Protein AF-I1BTW8-F1 (afdb_monomer)

Radius of gyration: 15.18 Å; Cα contacts (8 Å, |Δi|>4): 112; chains: 1; bounding box: 25×21×52 Å

Structure (mmCIF, N/CA/C/O backbone):
data_AF-I1BTW8-F1
#
_entry.id   AF-I1BTW8-F1
#
loop_
_atom_site.group_PDB
_atom_site.id
_atom_site.type_symbol
_atom_site.label_atom_id
_atom_site.label_alt_id
_atom_site.label_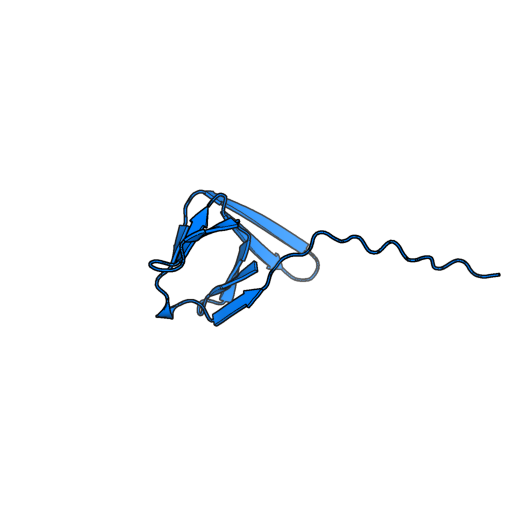comp_id
_atom_site.label_asym_id
_atom_site.label_entity_id
_atom_site.label_seq_id
_atom_site.pdbx_PDB_ins_code
_atom_site.Cartn_x
_atom_site.Cartn_y
_atom_site.Cartn_z
_atom_site.occupancy
_atom_site.B_iso_or_equiv
_atom_site.auth_seq_id
_atom_site.auth_comp_id
_atom_site.auth_asym_id
_atom_site.auth_atom_id
_atom_site.pdbx_PDB_model_num
ATOM 1 N N . MET A 1 1 ? 5.730 1.097 2.676 1.00 84.50 1 MET A N 1
ATOM 2 C CA . MET A 1 1 ? 4.335 1.565 2.622 1.00 84.50 1 MET A CA 1
ATOM 3 C C . MET A 1 1 ? 4.275 2.772 1.712 1.00 84.50 1 MET A C 1
ATOM 5 O O . MET A 1 1 ? 5.105 3.666 1.835 1.00 84.50 1 MET A O 1
ATOM 9 N N . VAL A 1 2 ? 3.310 2.775 0.803 1.00 85.75 2 VAL A N 1
ATOM 10 C CA . VAL A 1 2 ? 3.024 3.860 -0.132 1.00 85.75 2 VAL A CA 1
ATOM 11 C C . VAL A 1 2 ? 1.626 4.372 0.168 1.00 85.75 2 VAL A C 1
ATOM 13 O O . VAL A 1 2 ? 0.689 3.577 0.272 1.00 85.75 2 VAL A O 1
ATOM 16 N N . VAL A 1 3 ? 1.486 5.685 0.321 1.00 86.75 3 VAL A N 1
ATOM 17 C CA . VAL A 1 3 ? 0.177 6.332 0.456 1.00 86.75 3 VAL A CA 1
ATOM 18 C C . VAL A 1 3 ? -0.114 7.090 -0.828 1.00 86.75 3 VAL A C 1
ATOM 20 O O . VAL A 1 3 ? 0.684 7.921 -1.270 1.00 86.75 3 VAL A O 1
ATOM 23 N N . LEU A 1 4 ? -1.249 6.762 -1.431 1.00 86.38 4 LEU A N 1
ATOM 24 C CA . LEU A 1 4 ? -1.763 7.420 -2.621 1.00 86.38 4 LEU A CA 1
ATOM 25 C C . LEU A 1 4 ? -2.635 8.625 -2.240 1.00 86.38 4 LEU A C 1
ATOM 27 O O . LEU A 1 4 ? -3.152 8.717 -1.124 1.00 86.38 4 LEU A O 1
ATOM 31 N N . ARG A 1 5 ? -2.829 9.547 -3.188 1.00 84.81 5 ARG A N 1
ATOM 32 C CA . ARG A 1 5 ? -3.676 10.744 -3.005 1.00 84.81 5 ARG A CA 1
ATOM 33 C C . ARG A 1 5 ? -5.146 10.414 -2.723 1.00 84.81 5 ARG A C 1
ATOM 35 O O . ARG A 1 5 ? -5.835 11.202 -2.089 1.00 84.81 5 ARG A O 1
ATOM 42 N N . ASP A 1 6 ? -5.603 9.246 -3.158 1.00 83.44 6 ASP A N 1
ATOM 43 C CA . ASP A 1 6 ? -6.942 8.719 -2.878 1.00 83.44 6 ASP A CA 1
ATOM 44 C C . ASP A 1 6 ? -7.100 8.173 -1.441 1.00 83.44 6 ASP A C 1
ATOM 46 O O . ASP A 1 6 ? -8.182 7.731 -1.060 1.00 83.44 6 ASP A O 1
ATOM 50 N N . GLY A 1 7 ? -6.039 8.207 -0.624 1.00 84.44 7 GLY A N 1
ATOM 51 C CA . GLY A 1 7 ? -6.037 7.728 0.759 1.00 84.44 7 GLY A CA 1
ATOM 52 C C . GLY A 1 7 ? -5.783 6.225 0.908 1.00 84.44 7 GLY A C 1
ATOM 53 O O . GLY A 1 7 ? -5.726 5.724 2.043 1.00 84.44 7 GLY A O 1
ATOM 54 N N . ARG A 1 8 ? -5.585 5.501 -0.203 1.00 87.75 8 ARG A N 1
ATOM 55 C CA . ARG A 1 8 ? -5.252 4.074 -0.184 1.00 87.75 8 ARG A CA 1
ATOM 56 C C . ARG A 1 8 ? -3.829 3.871 0.314 1.00 87.75 8 ARG A C 1
ATOM 58 O O . ARG A 1 8 ? -2.908 4.623 -0.012 1.00 87.75 8 ARG A O 1
ATOM 65 N N . LYS A 1 9 ? -3.660 2.823 1.117 1.00 89.19 9 LYS A N 1
ATOM 66 C CA . LYS A 1 9 ? -2.373 2.429 1.693 1.00 89.19 9 LYS A CA 1
ATOM 67 C C . LYS A 1 9 ? -1.944 1.128 1.038 1.00 89.19 9 LYS A C 1
ATOM 69 O O . LYS A 1 9 ? -2.575 0.089 1.222 1.00 89.19 9 LYS A O 1
ATOM 74 N N . LEU A 1 10 ? -0.880 1.210 0.252 1.00 89.25 10 LEU A N 1
ATOM 75 C CA . LEU A 1 10 ? -0.294 0.080 -0.451 1.00 89.25 10 LEU A CA 1
ATOM 76 C C . LEU A 1 10 ? 0.983 -0.356 0.265 1.00 89.25 10 LEU A C 1
ATOM 78 O O . LEU A 1 10 ? 1.834 0.452 0.646 1.00 89.25 10 LEU A O 1
ATOM 82 N N . ILE A 1 11 ? 1.125 -1.656 0.450 1.00 89.19 11 ILE A N 1
ATOM 83 C CA . ILE A 1 11 ? 2.313 -2.294 1.001 1.00 89.19 11 ILE A CA 1
ATOM 84 C C . ILE A 1 11 ? 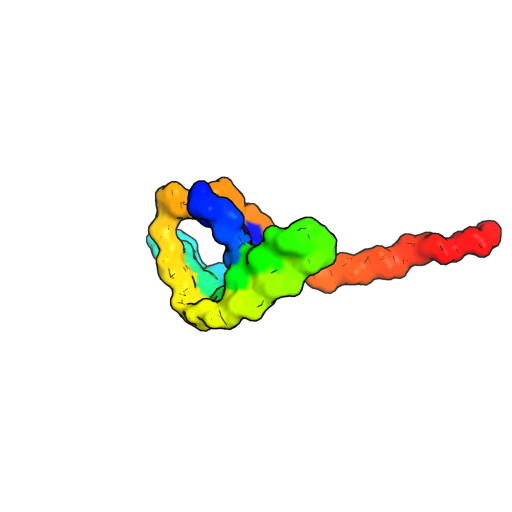2.839 -3.218 -0.084 1.00 89.19 11 ILE A C 1
ATOM 86 O O . ILE A 1 11 ? 2.105 -4.062 -0.570 1.00 89.19 11 ILE A O 1
ATOM 90 N N . GLY A 1 12 ? 4.087 -3.047 -0.496 1.00 88.62 12 GLY A N 1
ATOM 91 C CA . GLY A 1 12 ? 4.683 -3.876 -1.535 1.00 88.62 12 GLY A CA 1
ATOM 92 C C . GLY A 1 12 ? 6.154 -3.551 -1.710 1.00 88.62 12 GLY A C 1
ATOM 93 O O . GLY A 1 12 ? 6.666 -2.596 -1.113 1.00 88.62 12 GLY A O 1
ATOM 94 N N . THR A 1 13 ? 6.823 -4.343 -2.537 1.00 86.56 13 THR A N 1
ATOM 95 C CA . THR A 1 13 ? 8.240 -4.164 -2.839 1.00 86.56 13 THR A CA 1
ATOM 96 C C . THR A 1 13 ? 8.384 -3.260 -4.053 1.00 86.56 13 THR A C 1
ATOM 98 O O . THR A 1 13 ? 7.909 -3.581 -5.143 1.00 86.56 13 THR A O 1
ATOM 101 N N . LEU A 1 14 ? 9.046 -2.117 -3.873 1.00 84.88 14 LEU A N 1
ATOM 102 C CA . LEU A 1 14 ? 9.377 -1.219 -4.976 1.00 84.88 14 LEU A CA 1
ATOM 103 C C . LEU A 1 14 ? 10.466 -1.870 -5.843 1.00 84.88 14 LEU A C 1
ATOM 105 O O . LEU A 1 14 ? 11.544 -2.184 -5.343 1.00 84.88 14 LEU A O 1
ATOM 109 N N . ARG A 1 15 ? 10.186 -2.086 -7.132 1.00 83.50 15 ARG A N 1
ATOM 110 C CA . ARG A 1 15 ? 11.129 -2.701 -8.088 1.00 83.50 15 ARG A CA 1
ATOM 111 C C . ARG A 1 15 ? 11.770 -1.688 -9.027 1.00 83.50 15 ARG A C 1
ATOM 113 O O . ARG A 1 15 ? 12.876 -1.921 -9.507 1.00 83.50 15 ARG A O 1
ATOM 120 N N . SER A 1 16 ? 11.087 -0.587 -9.328 1.00 79.69 16 SER A N 1
ATOM 121 C CA . SER A 1 16 ? 11.573 0.431 -10.268 1.00 79.69 16 SER A CA 1
ATOM 122 C C . SER A 1 16 ? 10.971 1.798 -9.951 1.00 79.69 16 SER A C 1
ATOM 124 O O . SER A 1 16 ? 9.851 1.871 -9.450 1.00 79.69 16 SER A O 1
ATOM 126 N N . PHE A 1 17 ? 11.734 2.862 -10.220 1.00 68.94 17 PHE A N 1
ATOM 127 C CA . PHE A 1 17 ? 11.383 4.259 -9.924 1.00 68.94 17 PHE A CA 1
ATOM 128 C C . PHE A 1 17 ? 10.963 5.055 -11.173 1.00 68.94 17 PHE A C 1
ATOM 130 O O . PHE A 1 17 ? 10.087 5.905 -11.077 1.00 68.94 17 PHE A O 1
ATOM 137 N N . ASP A 1 18 ? 11.540 4.749 -12.343 1.00 66.81 18 ASP A N 1
ATOM 138 C CA . ASP A 1 18 ? 11.306 5.477 -13.609 1.00 66.81 18 AS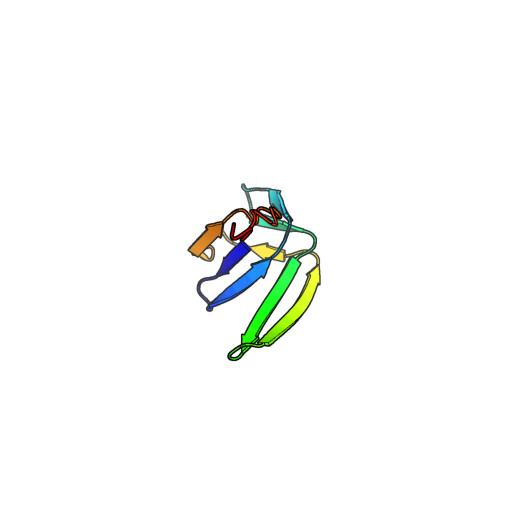P A CA 1
ATOM 139 C C . ASP A 1 18 ? 9.826 5.442 -14.054 1.00 66.81 18 ASP A C 1
ATOM 141 O O . ASP A 1 18 ? 9.250 6.406 -14.551 1.00 66.81 18 ASP A O 1
ATOM 145 N N . GLN A 1 19 ? 9.155 4.343 -13.721 1.00 66.12 19 GLN A N 1
ATOM 146 C CA . GLN A 1 19 ? 7.718 4.272 -13.485 1.00 66.12 19 GLN A CA 1
ATOM 147 C C . GLN A 1 19 ? 7.599 3.543 -12.149 1.00 66.12 19 GLN A C 1
ATOM 149 O O . GLN A 1 19 ? 8.153 2.454 -12.036 1.00 66.12 19 GLN A O 1
ATOM 154 N N . PHE A 1 20 ? 6.989 4.121 -11.112 1.00 74.50 20 PHE A N 1
ATOM 155 C CA . PHE A 1 20 ? 6.945 3.487 -9.789 1.00 74.50 20 PHE A CA 1
ATOM 156 C C . PHE A 1 20 ? 6.214 2.135 -9.868 1.00 74.50 20 PHE A C 1
ATOM 158 O O . PHE A 1 20 ? 4.982 2.075 -9.842 1.00 74.50 20 PHE A O 1
ATOM 165 N N . VAL A 1 21 ? 6.980 1.046 -9.986 1.00 83.62 21 VAL A N 1
ATOM 166 C CA . VAL A 1 21 ? 6.465 -0.324 -10.075 1.00 83.62 21 VAL A CA 1
ATOM 167 C C . VAL A 1 21 ? 6.553 -0.950 -8.700 1.00 83.62 21 VAL A C 1
ATOM 169 O O . VAL A 1 21 ? 7.650 -1.149 -8.166 1.00 83.62 21 VAL A O 1
ATOM 172 N N . LEU A 1 22 ? 5.397 -1.303 -8.148 1.00 87.19 22 LEU A N 1
ATOM 173 C CA . LEU A 1 22 ? 5.329 -2.138 -6.963 1.00 87.19 22 LEU A CA 1
ATOM 174 C C . LEU A 1 22 ? 4.949 -3.562 -7.358 1.00 87.19 22 LEU A C 1
ATOM 176 O O . LEU A 1 22 ? 3.968 -3.800 -8.066 1.00 87.19 22 LEU A O 1
ATOM 180 N N . GLN A 1 23 ? 5.737 -4.504 -6.864 1.00 86.88 23 GLN A N 1
ATOM 181 C CA . GLN A 1 23 ? 5.474 -5.929 -6.968 1.00 86.88 23 GLN A CA 1
ATOM 182 C C . GLN A 1 23 ? 4.921 -6.445 -5.636 1.00 86.88 23 GLN A C 1
ATOM 184 O O . GLN A 1 23 ? 5.199 -5.864 -4.582 1.00 86.88 23 GLN A O 1
ATOM 189 N N . ASP A 1 24 ? 4.136 -7.523 -5.703 1.00 87.94 24 ASP A N 1
ATOM 190 C CA . ASP A 1 24 ? 3.561 -8.212 -4.543 1.00 87.94 24 ASP A CA 1
ATOM 191 C C . ASP A 1 24 ? 2.827 -7.243 -3.607 1.00 87.94 24 ASP A C 1
ATOM 193 O O . ASP A 1 24 ? 3.000 -7.224 -2.390 1.00 87.94 24 ASP A O 1
ATOM 197 N N . THR A 1 25 ? 2.014 -6.380 -4.220 1.00 89.25 25 THR A N 1
ATOM 198 C CA . THR A 1 25 ? 1.258 -5.352 -3.517 1.00 89.25 25 THR A CA 1
ATOM 199 C C . THR A 1 25 ? 0.059 -5.912 -2.777 1.00 89.25 25 THR A C 1
ATOM 201 O O . THR A 1 25 ? -0.757 -6.666 -3.315 1.00 89.25 25 THR A O 1
ATOM 204 N N . ILE A 1 26 ? -0.065 -5.459 -1.538 1.00 91.25 26 ILE A N 1
ATOM 205 C CA . ILE A 1 26 ? -1.187 -5.668 -0.642 1.00 91.25 26 ILE A CA 1
ATOM 206 C C . ILE A 1 26 ? -1.769 -4.294 -0.334 1.00 91.25 26 ILE A C 1
ATOM 208 O O . ILE A 1 26 ? -1.081 -3.380 0.128 1.00 91.25 26 ILE A O 1
ATOM 212 N N . GLU A 1 27 ? -3.053 -4.142 -0.609 1.00 91.25 27 GLU A N 1
ATOM 213 C CA . GLU A 1 27 ? -3.820 -2.981 -0.197 1.00 91.25 27 GLU A CA 1
ATOM 214 C C . GLU A 1 27 ? -4.331 -3.211 1.223 1.00 91.25 27 GLU A C 1
ATOM 216 O O . GLU A 1 27 ? -5.093 -4.148 1.461 1.00 91.25 27 GLU A O 1
ATOM 221 N N . ARG A 1 28 ? -3.905 -2.361 2.162 1.00 89.50 28 ARG A N 1
ATOM 222 C CA . ARG A 1 28 ? -4.315 -2.447 3.563 1.00 89.50 28 ARG A CA 1
ATOM 223 C C . ARG A 1 28 ? -5.343 -1.372 3.888 1.00 89.50 28 ARG A C 1
ATOM 225 O O . ARG A 1 28 ? -5.038 -0.176 3.884 1.00 89.50 28 ARG A O 1
ATOM 232 N N . ILE A 1 29 ? -6.555 -1.803 4.218 1.00 90.38 29 ILE A N 1
ATOM 233 C CA . ILE A 1 29 ? -7.666 -0.936 4.620 1.00 90.38 29 ILE A CA 1
ATOM 234 C C . ILE A 1 29 ? -7.776 -0.978 6.141 1.00 90.38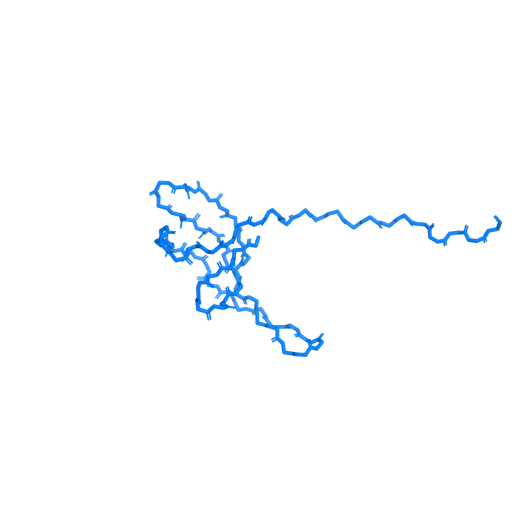 29 ILE A C 1
ATOM 236 O O . ILE A 1 29 ? -7.880 -2.050 6.728 1.00 90.38 29 ILE A O 1
ATOM 240 N N . TYR A 1 30 ? -7.764 0.190 6.780 1.00 88.69 30 TYR A N 1
ATOM 241 C CA . TYR A 1 30 ? -7.907 0.318 8.230 1.00 88.69 30 TYR A CA 1
ATOM 242 C C . TYR A 1 30 ? -9.324 0.780 8.574 1.00 88.69 30 TYR A C 1
ATOM 244 O O . TYR A 1 30 ? -9.781 1.794 8.044 1.00 88.69 30 TYR A O 1
ATOM 252 N N . VAL A 1 31 ? -9.996 0.063 9.475 1.00 89.12 31 VAL A N 1
ATOM 253 C CA . VAL A 1 31 ? -11.323 0.406 10.005 1.00 89.12 31 VAL A CA 1
ATOM 254 C C . VAL A 1 31 ? -11.254 0.350 11.531 1.00 89.12 31 VAL A C 1
ATOM 256 O O . VAL A 1 31 ? -11.234 -0.724 12.132 1.00 89.12 31 VAL A O 1
ATOM 259 N N . GLY A 1 32 ? -11.174 1.519 12.171 1.00 88.81 32 GLY A N 1
ATOM 260 C CA . GLY A 1 32 ? -11.000 1.619 13.622 1.00 88.81 32 GLY A CA 1
ATOM 261 C C . GLY A 1 32 ? -9.690 0.975 14.089 1.00 88.81 32 GLY A C 1
ATOM 262 O O . GLY A 1 32 ? -8.612 1.436 13.726 1.00 88.81 32 GLY A O 1
ATOM 263 N N . GLN A 1 33 ? -9.796 -0.085 14.895 1.00 89.12 33 GLN A N 1
ATOM 264 C CA . GLN A 1 33 ? -8.661 -0.869 15.412 1.00 89.12 33 GLN A CA 1
ATOM 265 C C . GLN A 1 33 ? -8.365 -2.129 14.578 1.00 89.12 33 GLN A C 1
ATOM 267 O O . GLN A 1 33 ? -7.470 -2.903 14.913 1.00 89.12 33 GLN A O 1
ATOM 272 N N . CYS A 1 34 ? -9.118 -2.358 13.502 1.00 89.06 34 CYS A N 1
ATOM 273 C CA . CYS A 1 34 ? -8.966 -3.521 12.637 1.00 89.06 34 CYS A CA 1
ATOM 274 C C . CYS A 1 34 ? -8.343 -3.119 11.297 1.00 89.06 34 CYS A C 1
ATOM 276 O O . CYS A 1 34 ? -8.502 -1.989 10.827 1.00 89.06 34 CYS A O 1
ATOM 278 N N . TYR A 1 35 ? -7.653 -4.064 10.663 1.00 89.50 35 TYR A N 1
ATOM 279 C CA . TYR A 1 35 ? -7.152 -3.917 9.302 1.00 89.50 35 TYR A CA 1
ATOM 280 C C . TYR A 1 35 ? -7.562 -5.123 8.456 1.00 89.50 35 TYR A C 1
ATOM 282 O O . TYR A 1 35 ? -7.677 -6.236 8.966 1.00 89.50 35 TYR A O 1
ATOM 290 N N . GLY A 1 36 ? -7.804 -4.881 7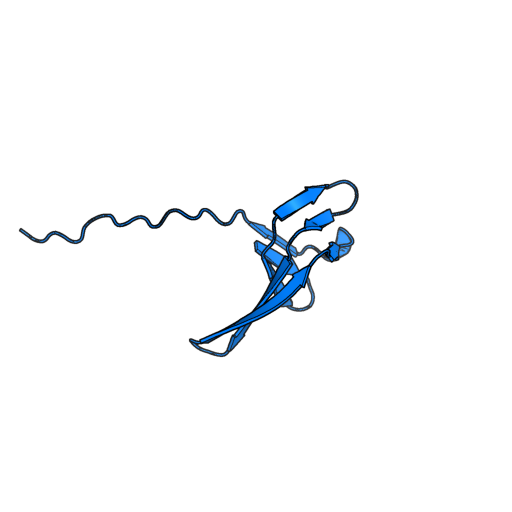.172 1.00 91.50 36 GLY A N 1
ATOM 291 C CA . GLY A 1 36 ? -8.054 -5.903 6.163 1.00 91.50 36 GLY A CA 1
ATOM 292 C C . GLY A 1 36 ? -7.059 -5.762 5.019 1.00 91.50 36 GLY A C 1
ATOM 293 O O . GLY A 1 36 ? -6.770 -4.645 4.588 1.00 91.50 36 GLY A O 1
ATOM 294 N N . ASP A 1 37 ? -6.556 -6.896 4.539 1.00 92.56 37 ASP A N 1
ATOM 295 C CA . ASP A 1 37 ? -5.535 -6.971 3.497 1.00 92.56 37 ASP A CA 1
ATOM 296 C C . ASP A 1 37 ? -6.132 -7.553 2.212 1.00 92.56 37 ASP A C 1
ATOM 298 O O . ASP A 1 37 ? -6.723 -8.633 2.223 1.00 92.56 37 ASP A O 1
ATOM 302 N N . ILE A 1 38 ? -5.973 -6.838 1.097 1.00 91.12 38 ILE A N 1
ATOM 303 C CA . ILE A 1 38 ? -6.437 -7.264 -0.227 1.00 91.12 38 ILE A CA 1
ATOM 304 C C . ILE A 1 38 ? -5.215 -7.439 -1.139 1.00 91.12 38 ILE A C 1
ATOM 306 O O . ILE A 1 38 ? -4.530 -6.452 -1.427 1.00 91.12 38 ILE A O 1
ATOM 310 N N . PRO A 1 39 ? -4.925 -8.658 -1.630 1.00 90.75 39 PRO A N 1
ATOM 311 C CA . PRO A 1 39 ? -3.831 -8.871 -2.569 1.00 90.75 39 PRO A CA 1
ATOM 312 C C . PRO A 1 39 ? -4.169 -8.243 -3.928 1.00 90.75 39 PRO A C 1
ATOM 314 O O . PRO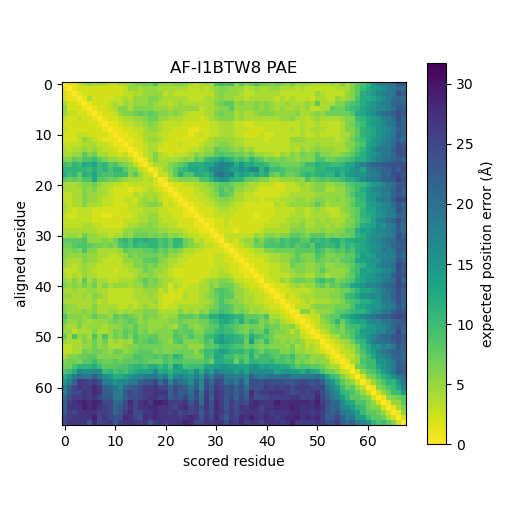 A 1 39 ? -5.226 -8.501 -4.507 1.00 90.75 39 PRO A O 1
ATOM 317 N N . ARG A 1 40 ? -3.265 -7.405 -4.443 1.00 86.94 40 ARG A N 1
ATOM 318 C CA . ARG A 1 40 ? -3.382 -6.750 -5.758 1.00 86.94 40 ARG A CA 1
ATOM 319 C C . ARG A 1 40 ? -2.332 -7.222 -6.763 1.00 86.94 40 ARG A C 1
ATOM 321 O O . ARG A 1 40 ? -2.561 -7.092 -7.961 1.00 86.94 40 ARG A O 1
ATOM 328 N N . GLY A 1 41 ?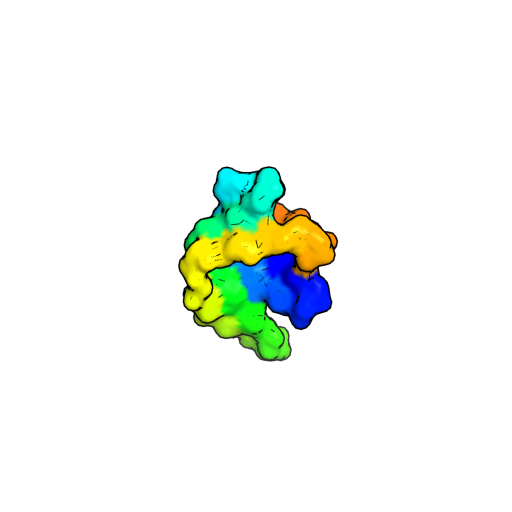 -1.232 -7.819 -6.304 1.00 87.88 41 GLY A N 1
ATOM 329 C CA . GLY A 1 41 ? -0.181 -8.346 -7.177 1.00 87.88 41 GLY A CA 1
ATOM 330 C C . GLY A 1 41 ? 0.705 -7.227 -7.722 1.00 87.88 41 GLY A C 1
ATOM 331 O O . GLY A 1 41 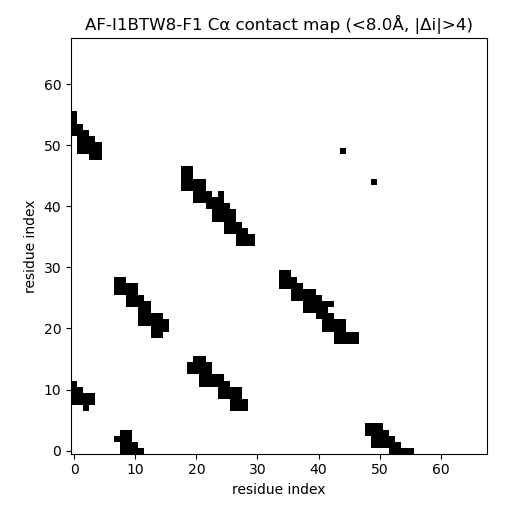? 1.332 -6.508 -6.944 1.00 87.88 41 GLY A O 1
ATOM 332 N N . ILE A 1 42 ? 0.774 -7.063 -9.043 1.00 86.62 42 ILE A N 1
ATOM 333 C CA . ILE A 1 42 ? 1.599 -6.027 -9.686 1.00 86.62 42 ILE A CA 1
ATOM 334 C C . ILE A 1 42 ? 0.791 -4.735 -9.815 1.00 86.62 42 ILE A C 1
ATOM 336 O O . ILE A 1 42 ? -0.295 -4.731 -10.393 1.00 86.62 42 ILE A O 1
ATOM 340 N N . PHE A 1 43 ? 1.336 -3.631 -9.304 1.00 83.94 43 PHE A N 1
ATOM 341 C CA . PHE A 1 43 ? 0.677 -2.329 -9.318 1.00 83.94 43 PHE A CA 1
ATOM 342 C C . PHE A 1 43 ? 1.593 -1.263 -9.930 1.00 83.94 43 PHE A C 1
ATOM 344 O O . PHE A 1 43 ? 2.708 -1.032 -9.458 1.00 83.94 43 PHE A O 1
ATOM 351 N N . LEU A 1 44 ? 1.109 -0.616 -10.993 1.00 84.94 44 LEU A N 1
ATOM 352 C CA . LEU A 1 44 ? 1.811 0.460 -11.691 1.00 84.94 44 LEU A CA 1
ATOM 353 C C . LEU A 1 44 ? 1.291 1.811 -11.187 1.00 84.94 44 LEU A C 1
ATOM 355 O O . LEU A 1 44 ? 0.114 2.128 -11.374 1.00 84.94 44 LEU A O 1
ATOM 359 N N . ILE A 1 45 ? 2.153 2.615 -10.565 1.00 82.25 45 ILE A N 1
ATOM 360 C CA . ILE A 1 45 ? 1.785 3.936 -10.041 1.00 82.25 45 ILE A CA 1
ATOM 361 C C . ILE A 1 45 ? 2.427 5.030 -10.895 1.00 82.25 45 ILE A C 1
ATOM 363 O O . ILE A 1 45 ? 3.632 5.032 -11.140 1.00 82.25 45 ILE A O 1
ATOM 367 N N . ARG A 1 46 ? 1.617 6.008 -11.317 1.00 82.19 46 ARG A N 1
ATOM 368 C CA . ARG A 1 46 ? 2.113 7.261 -11.904 1.00 82.19 46 ARG A CA 1
ATOM 369 C C . ARG A 1 46 ? 2.680 8.160 -10.805 1.00 82.19 46 ARG A C 1
ATOM 371 O O . ARG A 1 46 ? 2.029 8.339 -9.779 1.00 82.19 46 ARG A O 1
ATOM 378 N N . GLY A 1 47 ? 3.858 8.746 -11.027 1.00 77.06 47 GLY A N 1
ATOM 379 C CA . GLY A 1 47 ? 4.589 9.518 -10.009 1.00 77.06 47 GLY A CA 1
ATOM 380 C C . GLY A 1 47 ? 3.793 10.666 -9.372 1.00 77.06 47 GLY A C 1
ATOM 381 O O . GLY A 1 47 ? 3.959 10.939 -8.191 1.00 77.06 47 GLY A O 1
ATOM 382 N N . GLU A 1 48 ? 2.853 11.267 -10.102 1.00 82.44 48 GLU A N 1
ATOM 383 C CA . GLU A 1 48 ? 1.958 12.330 -9.607 1.00 82.44 48 GLU A CA 1
ATOM 384 C C . GLU A 1 48 ? 0.993 11.893 -8.482 1.00 82.44 48 GLU A C 1
ATOM 386 O O . GLU A 1 48 ? 0.475 12.728 -7.729 1.00 82.44 48 GLU A O 1
ATOM 391 N N . ASN A 1 49 ? 0.754 10.582 -8.358 1.00 80.62 49 ASN A N 1
ATOM 392 C CA . ASN A 1 49 ? -0.193 9.998 -7.409 1.00 80.62 49 ASN A CA 1
ATOM 393 C C . ASN A 1 49 ? 0.464 9.526 -6.106 1.00 80.62 49 ASN A C 1
ATOM 395 O O . ASN A 1 49 ? -0.249 9.155 -5.170 1.00 80.62 49 ASN A O 1
ATOM 399 N N . VAL A 1 50 ? 1.799 9.545 -6.030 1.00 78.50 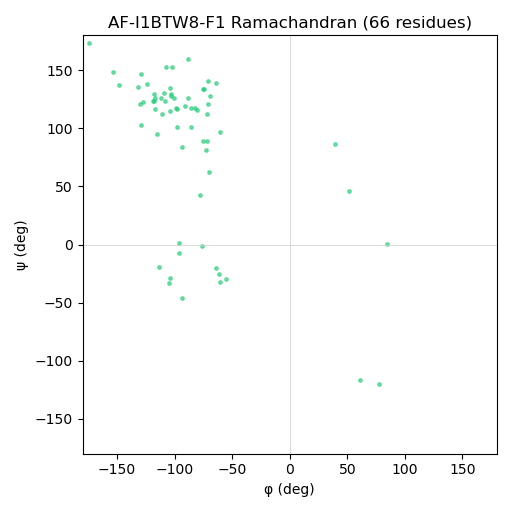50 VAL A N 1
ATOM 400 C CA . VAL A 1 50 ? 2.550 9.170 -4.828 1.00 78.50 50 VAL A CA 1
ATOM 401 C C . VAL A 1 50 ? 2.591 10.362 -3.877 1.00 78.50 50 VAL A C 1
ATOM 403 O O . VAL A 1 50 ? 3.146 11.405 -4.208 1.00 78.50 50 VAL A O 1
ATOM 406 N N . VAL A 1 51 ? 2.009 10.211 -2.686 1.00 76.19 51 VAL A N 1
ATOM 407 C CA . VAL A 1 51 ? 2.052 11.253 -1.644 1.00 76.19 51 VAL A CA 1
ATOM 408 C C . VAL A 1 51 ? 3.225 11.020 -0.702 1.00 76.19 51 VAL A C 1
ATOM 410 O O . VAL A 1 51 ? 3.950 11.952 -0.371 1.00 76.19 51 VAL A O 1
ATOM 413 N N . LEU A 1 52 ? 3.413 9.774 -0.261 1.00 76.88 52 LEU A N 1
ATOM 414 C CA . LEU A 1 52 ? 4.452 9.419 0.699 1.00 76.88 52 LEU A CA 1
ATOM 415 C C . LEU A 1 52 ? 4.950 7.997 0.448 1.00 76.88 52 LEU A C 1
ATOM 417 O O . LEU A 1 52 ? 4.155 7.077 0.237 1.00 76.88 52 LEU A O 1
ATOM 421 N N . LEU A 1 53 ? 6.269 7.830 0.514 1.00 78.12 53 LEU A N 1
ATOM 422 C CA . LEU A 1 53 ? 6.957 6.544 0.508 1.00 78.12 53 LEU A CA 1
ATOM 423 C C . LEU A 1 53 ? 7.697 6.396 1.835 1.00 78.12 53 LEU A C 1
ATOM 425 O O . LEU A 1 53 ? 8.473 7.267 2.212 1.00 78.12 53 LEU A O 1
ATOM 429 N N . GLY A 1 54 ? 7.449 5.297 2.538 1.00 81.31 54 GLY A N 1
ATOM 430 C CA . GLY A 1 54 ? 8.186 4.931 3.743 1.00 81.31 54 GLY A CA 1
ATOM 431 C C . GLY A 1 54 ? 8.626 3.481 3.667 1.00 81.31 54 GLY A C 1
ATOM 432 O O . GLY A 1 54 ? 7.840 2.614 3.276 1.00 81.31 54 GLY A O 1
ATOM 433 N N . GLU A 1 55 ? 9.868 3.197 4.034 1.00 79.31 55 GLU A N 1
ATOM 434 C CA . GLU A 1 55 ? 10.316 1.823 4.233 1.00 79.31 55 GLU A CA 1
ATOM 435 C C . GLU A 1 55 ? 9.546 1.197 5.405 1.00 79.31 55 GLU A C 1
ATOM 437 O O . GLU A 1 55 ? 9.272 1.854 6.408 1.00 79.31 55 GLU A O 1
ATOM 442 N N . ILE A 1 56 ? 9.144 -0.068 5.264 1.00 77.19 56 ILE A N 1
ATOM 443 C CA . ILE A 1 56 ? 8.604 -0.835 6.390 1.00 77.19 56 ILE A CA 1
ATOM 444 C C . ILE A 1 56 ? 9.761 -1.666 6.916 1.00 77.19 56 ILE A C 1
ATOM 446 O O . ILE A 1 56 ? 10.105 -2.690 6.330 1.00 77.19 56 ILE A O 1
ATOM 450 N N . VAL A 1 57 ? 10.364 -1.210 8.008 1.00 75.94 57 VAL A N 1
ATOM 451 C CA . VAL A 1 57 ? 11.379 -1.983 8.718 1.00 75.94 57 VAL A CA 1
ATOM 452 C C . VAL A 1 57 ? 10.652 -3.000 9.593 1.00 75.94 57 VAL A C 1
ATOM 454 O O . VAL A 1 57 ? 9.928 -2.636 10.518 1.00 75.94 57 VAL A O 1
ATOM 457 N N . ASN A 1 58 ? 10.844 -4.288 9.310 1.00 62.16 58 ASN A N 1
ATOM 458 C CA . ASN A 1 58 ? 10.323 -5.387 10.128 1.00 62.16 58 ASN A CA 1
ATOM 459 C C . ASN A 1 58 ? 11.176 -5.609 11.393 1.00 62.16 58 ASN A C 1
ATOM 461 O O . ASN A 1 58 ? 11.470 -6.744 11.762 1.00 62.16 58 ASN A O 1
ATOM 465 N N . GLU A 1 59 ? 11.589 -4.542 12.076 1.00 59.19 59 GLU A N 1
ATOM 466 C CA . GLU A 1 59 ? 12.202 -4.669 13.395 1.00 59.19 59 GLU A CA 1
ATOM 467 C C . GLU A 1 59 ? 11.105 -4.702 14.458 1.00 59.19 59 GLU A C 1
ATOM 469 O O . GLU A 1 59 ? 10.559 -3.684 14.885 1.00 59.19 59 GLU A O 1
ATOM 474 N N . CYS A 1 60 ? 10.797 -5.908 14.934 1.00 49.66 60 CYS A N 1
ATOM 475 C CA . CYS A 1 60 ? 10.151 -6.070 16.227 1.00 49.66 60 CYS A CA 1
ATOM 476 C C . CYS A 1 60 ? 11.197 -5.755 17.300 1.00 49.66 60 CYS A C 1
ATOM 478 O O . CYS A 1 60 ? 11.913 -6.648 17.759 1.00 49.66 60 CYS A O 1
ATOM 480 N N . ASN A 1 61 ? 11.314 -4.488 17.695 1.00 46.94 61 ASN A N 1
ATOM 481 C CA . ASN A 1 61 ? 12.173 -4.121 18.811 1.00 46.94 61 ASN A CA 1
ATOM 482 C C . ASN A 1 61 ? 11.513 -4.588 20.122 1.00 46.94 61 ASN A C 1
ATOM 484 O O . ASN A 1 61 ? 10.843 -3.838 20.828 1.00 46.94 61 ASN A O 1
ATOM 488 N N . LYS A 1 62 ? 11.687 -5.878 20.440 1.00 49.44 62 LYS A N 1
ATOM 489 C CA . LYS A 1 62 ? 11.454 -6.463 21.766 1.00 49.44 62 LYS A CA 1
ATOM 490 C C . LYS A 1 62 ? 12.529 -5.963 22.736 1.00 49.44 62 LYS A C 1
ATOM 492 O O . LYS A 1 62 ? 13.296 -6.757 23.277 1.00 49.44 62 LYS A O 1
ATOM 497 N N . HIS A 1 63 ? 12.594 -4.661 22.995 1.00 47.47 63 HIS A N 1
ATOM 498 C CA . HIS A 1 63 ? 13.407 -4.137 24.090 1.00 47.47 63 HIS A CA 1
ATOM 499 C C . HIS A 1 63 ? 12.560 -3.982 25.358 1.00 47.47 63 HIS A C 1
ATOM 501 O O . HIS A 1 63 ? 12.010 -2.936 25.670 1.00 47.47 63 HIS A O 1
ATOM 507 N N . LYS A 1 64 ? 12.465 -5.120 26.058 1.00 48.78 64 LYS A N 1
ATOM 508 C CA . LYS A 1 64 ? 12.610 -5.287 27.514 1.00 48.78 64 LYS A CA 1
ATOM 509 C C . LYS A 1 64 ? 11.996 -4.197 28.409 1.00 48.78 64 LYS A C 1
ATOM 511 O O . LYS A 1 64 ? 12.710 -3.380 28.978 1.00 48.78 64 LYS A O 1
ATOM 516 N N . ALA A 1 65 ? 10.711 -4.348 28.721 1.00 45.12 65 ALA A N 1
ATOM 517 C CA . ALA A 1 65 ? 10.233 -4.028 30.064 1.00 45.12 65 ALA A CA 1
ATOM 518 C C . ALA A 1 65 ? 10.677 -5.162 31.007 1.00 45.12 65 ALA A C 1
ATOM 520 O O . ALA A 1 65 ? 9.985 -6.169 31.150 1.00 45.12 65 ALA A O 1
ATOM 521 N N . LYS A 1 66 ? 11.872 -5.048 31.594 1.00 41.78 66 LYS A N 1
ATOM 522 C CA . LYS A 1 66 ? 12.280 -5.888 32.726 1.00 41.78 66 LYS A CA 1
ATOM 523 C C . LYS A 1 66 ? 12.459 -4.960 33.922 1.00 41.78 66 LYS A C 1
ATOM 525 O O . LYS A 1 66 ? 13.486 -4.310 34.052 1.00 41.78 66 LYS A O 1
ATOM 530 N N . TRP A 1 67 ? 11.401 -4.861 34.720 1.00 48.12 67 TRP A N 1
ATOM 531 C CA . TRP A 1 67 ? 11.424 -4.256 36.044 1.00 48.12 67 TRP A CA 1
ATOM 532 C C . TRP A 1 67 ? 12.170 -5.195 36.991 1.00 48.12 67 TRP A C 1
ATOM 534 O O . TRP A 1 67 ? 11.665 -6.288 37.233 1.00 48.12 67 TRP A O 1
ATOM 544 N N . TYR A 1 68 ? 13.346 -4.775 37.460 1.00 43.69 68 TYR A N 1
ATOM 545 C CA . TYR A 1 68 ? 13.889 -4.960 38.812 1.00 43.69 68 TYR A CA 1
ATOM 546 C C . TYR A 1 68 ? 14.880 -3.825 39.059 1.00 43.69 68 TYR A C 1
ATOM 548 O O . TYR A 1 68 ? 15.673 -3.554 38.128 1.00 43.69 68 TYR A O 1
#

Nearest PDB structures (foldseek):
  6ppv-assembly1_A  TM=9.654E-01  e=5.077E-06  Schizosaccharomyces pombe 972h-
  6ppv-assembly1_C  TM=7.732E-01  e=3.251E-03  Schizosaccharomyces pombe 972h-
  4pjo-assembly3_R  TM=7.572E-01  e=3.884E-03  Homo sapiens
  3jb9-assembly1_l  TM=7.759E-01  e=7.911E-03  Schizosaccharomyces pombe 972h-
  5xjl-assembly1_B  TM=7.493E-01  e=7.456E-03  Homo sapiens

InterPro domains:
  IPR001163 Sm domain, eukaryotic/archaea-type [PF01423] (2-54)
  IPR001163 Sm domain, eukaryotic/archaea-type [SM00651] (1-55)
  IPR010920 LSM domain superfamily [SSF50182] (2-55)
  IPR034104 Sm-like protein Lsm1 [cd01728] (1-56)
  IPR044642 U6 snRNA-associated Sm-like protein Lsm1/8 [PTHR15588] (1-61)

pLDDT: mean 78.67, std 14.25, range [41.78, 92.56]

Solvent-accessible surface area (backbone atoms only — not comparable to full-atom values): 4271 Å² total; per-residue (Å²): 58,38,35,34,78,88,70,50,37,38,37,50,48,78,77,44,72,97,58,36,30,28,39,69,24,30,39,50,48,77,58,92,96,45,74,47,79,42,85,64,38,73,45,82,44,62,73,92,45,60,71,46,81,45,87,77,76,89,72,80,80,82,76,73,92,72,91,127

Mean predicted aligned error: 9.06 Å

Secondary structure (DSSP, 8-state):
-EEETTS-EEEEEEEETTTEEEEEEEEEEEETTEEEEEEEEEEEE-GGGEEEE---------------

Foldseek 3Di:
DWAWPVRWDKDFDFDDDVFGKGAQIWTWDDDPPDIDTDTDGIDTDHPVGTDDDDDDDPDPPPPDPDDD

Sequence (68 aa):
MVVLRDGRKLIGTLRSFDQFVLQDTIERIYVGQCYGDIPRGIFLIRGENVVLLGEIVNECNKHKAKWY

Organism: Rhizopus delemar (strain RA 99-880 / ATCC MYA-4621 / FGSC 9543 / NRRL 43880) (NCBI:txid246409)